Protein AF-A0A316U6U1-F1 (afdb_monomer_lite)

Secondary structure (DSSP, 8-state):
----PPP----HHHHHHHHHHHHHHHHHHHHHHHHHTTSTTTTT-TT-TT-

Foldseek 3Di:
DDDDDDDPDPDCVVCVVVVVVVVVVVVVVVVVVVVVCVDPVNVPPPPRPVD

Structure (mmCIF, N/CA/C/O backbone):
data_AF-A0A316U6U1-F1
#
_entry.id   AF-A0A316U6U1-F1
#
loop_
_atom_site.group_PDB
_atom_site.id
_atom_site.type_symbol
_atom_site.label_atom_id
_atom_site.label_alt_id
_atom_site.label_comp_id
_atom_site.label_asym_id
_atom_site.label_entity_id
_atom_site.label_seq_id
_atom_site.pdbx_PDB_ins_code
_atom_site.Cartn_x
_atom_site.Cartn_y
_atom_site.Cartn_z
_atom_site.occupancy
_atom_site.B_iso_or_equiv
_atom_site.auth_seq_id
_atom_site.auth_comp_id
_atom_site.auth_asym_id
_atom_site.auth_atom_id
_atom_site.pdbx_PDB_model_num
ATOM 1 N N . MET A 1 1 ? 11.986 18.680 -30.814 1.00 53.34 1 MET A N 1
ATOM 2 C CA . MET A 1 1 ? 12.082 18.195 -29.421 1.00 53.34 1 MET A CA 1
ATOM 3 C C . MET A 1 1 ? 11.625 16.745 -29.417 1.00 53.34 1 MET A C 1
ATOM 5 O O . MET A 1 1 ? 10.519 16.483 -29.869 1.00 53.34 1 MET A O 1
ATOM 9 N N . PHE A 1 2 ? 12.492 15.802 -29.047 1.00 72.31 2 PHE A N 1
ATOM 10 C CA . PHE A 1 2 ? 12.125 14.386 -28.969 1.00 72.31 2 PHE A CA 1
ATOM 11 C C . PHE A 1 2 ? 11.092 14.213 -27.846 1.00 72.31 2 PHE A C 1
ATOM 13 O O . PHE A 1 2 ? 11.329 14.671 -26.730 1.00 72.31 2 PHE A O 1
ATOM 20 N N . GLY A 1 3 ? 9.924 13.644 -28.156 1.00 79.94 3 GLY A N 1
ATOM 21 C CA . GLY A 1 3 ? 8.857 13.422 -27.176 1.00 79.94 3 GLY A CA 1
ATOM 22 C C . GLY A 1 3 ? 9.278 12.462 -26.059 1.00 79.94 3 GLY A C 1
ATOM 23 O O . GLY A 1 3 ? 10.258 11.726 -26.195 1.00 79.94 3 GLY A O 1
ATOM 24 N N . PHE A 1 4 ? 8.534 12.453 -24.951 1.00 83.31 4 PHE A N 1
ATOM 25 C CA . PHE A 1 4 ? 8.777 11.516 -23.854 1.00 83.31 4 PHE A CA 1
ATOM 26 C C . PHE A 1 4 ? 8.581 10.075 -24.338 1.00 83.31 4 PHE A C 1
ATOM 28 O O . PHE A 1 4 ? 7.463 9.638 -24.607 1.00 83.31 4 PHE A O 1
ATOM 35 N N . ARG A 1 5 ? 9.684 9.332 -24.455 1.00 86.69 5 ARG A N 1
ATOM 36 C CA . ARG A 1 5 ? 9.680 7.898 -24.750 1.00 86.69 5 ARG A CA 1
ATOM 37 C C . ARG A 1 5 ? 9.796 7.129 -23.441 1.00 86.69 5 ARG A C 1
ATOM 39 O O . ARG A 1 5 ? 10.744 7.341 -22.690 1.00 86.69 5 ARG A O 1
ATOM 46 N N . ALA A 1 6 ? 8.855 6.227 -23.178 1.00 88.50 6 ALA A N 1
ATOM 47 C CA . ALA A 1 6 ? 8.984 5.280 -22.079 1.00 88.50 6 ALA A CA 1
ATOM 48 C C . ALA A 1 6 ? 10.036 4.222 -22.443 1.00 88.50 6 ALA A C 1
ATOM 50 O O . ALA A 1 6 ? 9.944 3.575 -23.489 1.00 88.50 6 ALA A O 1
ATOM 51 N N . TYR A 1 7 ? 11.041 4.066 -21.585 1.00 89.94 7 TYR A N 1
ATOM 52 C CA . TYR A 1 7 ? 12.084 3.054 -21.727 1.00 89.94 7 TYR A CA 1
ATOM 53 C C . TYR A 1 7 ? 11.811 1.897 -20.760 1.00 89.94 7 TYR A C 1
ATOM 55 O O . TYR A 1 7 ? 11.337 2.147 -19.651 1.00 89.94 7 TYR A O 1
ATOM 63 N N . PRO A 1 8 ? 1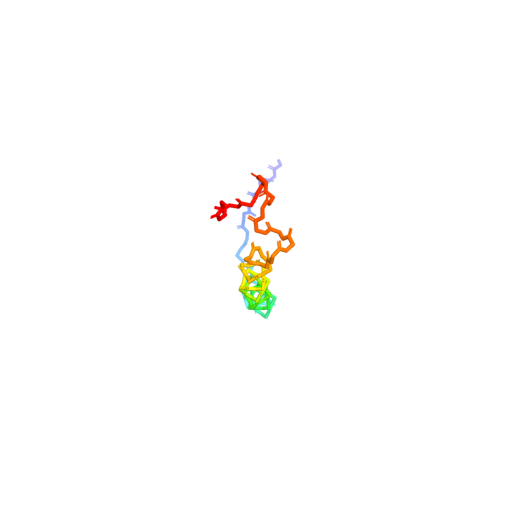2.104 0.642 -21.143 1.00 91.75 8 PRO A N 1
ATOM 64 C CA . PRO A 1 8 ? 11.832 -0.530 -20.315 1.00 91.75 8 PRO A CA 1
ATOM 65 C C . PRO A 1 8 ? 12.863 -0.654 -19.183 1.00 91.75 8 PRO A C 1
ATOM 67 O O . PRO A 1 8 ? 13.749 -1.507 -19.208 1.00 91.75 8 PRO A O 1
ATOM 70 N N . THR A 1 9 ? 12.781 0.227 -18.188 1.00 92.75 9 THR A N 1
ATOM 71 C CA . THR A 1 9 ? 13.645 0.188 -17.009 1.00 92.75 9 THR A CA 1
ATOM 72 C C . THR A 1 9 ? 13.183 -0.907 -16.040 1.00 92.75 9 THR A C 1
ATOM 74 O O . THR A 1 9 ? 11.988 -1.031 -15.752 1.00 92.75 9 THR A O 1
ATOM 77 N N . PRO A 1 10 ? 14.100 -1.734 -15.509 1.00 91.06 10 PRO A N 1
ATOM 78 C CA . PRO A 1 10 ? 13.734 -2.827 -14.616 1.00 91.06 10 PRO A CA 1
ATOM 79 C C . PRO A 1 10 ? 13.389 -2.292 -13.218 1.00 91.06 10 PRO A C 1
ATOM 81 O O . PRO A 1 10 ? 14.259 -2.184 -12.360 1.00 91.06 10 PRO A O 1
ATOM 84 N N . ILE A 1 11 ? 12.114 -1.977 -12.977 1.00 93.81 11 ILE A N 1
ATOM 85 C CA . ILE A 1 11 ? 11.645 -1.430 -11.689 1.00 93.81 11 ILE A CA 1
ATOM 86 C C . ILE A 1 11 ? 11.259 -2.510 -10.670 1.00 93.81 11 ILE A C 1
ATOM 88 O O . ILE A 1 11 ? 11.535 -2.367 -9.485 1.00 93.81 11 ILE A O 1
ATOM 92 N N . LEU A 1 12 ? 10.672 -3.627 -11.111 1.00 94.69 12 LEU A N 1
ATOM 93 C CA . LEU A 1 12 ? 10.105 -4.629 -10.197 1.00 94.69 12 LEU A CA 1
ATOM 94 C C . LEU A 1 12 ? 11.173 -5.380 -9.397 1.00 94.69 12 LEU A C 1
ATOM 96 O O . LEU A 1 12 ? 10.999 -5.629 -8.209 1.00 94.69 12 LEU A O 1
ATOM 100 N N . ARG A 1 13 ? 12.294 -5.729 -10.037 1.00 93.88 13 ARG A N 1
ATOM 101 C CA . ARG A 1 13 ? 13.376 -6.493 -9.403 1.00 93.88 13 ARG A CA 1
ATOM 102 C C . ARG A 1 13 ? 14.057 -5.729 -8.256 1.00 93.88 13 ARG A C 1
ATOM 104 O O . ARG A 1 13 ? 14.159 -6.310 -7.180 1.00 93.88 13 ARG A O 1
ATOM 111 N N . PRO A 1 14 ? 14.502 -4.467 -8.428 1.00 95.94 14 PRO A N 1
ATOM 112 C CA . PRO A 1 14 ? 15.084 -3.710 -7.321 1.00 95.94 14 PRO A CA 1
ATOM 113 C C . PRO A 1 14 ? 14.042 -3.258 -6.290 1.00 95.94 14 PRO A C 1
ATOM 115 O O . PRO A 1 14 ? 14.366 -3.176 -5.110 1.00 95.94 14 PRO A O 1
ATOM 118 N N . LEU A 1 15 ? 12.794 -2.989 -6.697 1.00 97.75 15 LEU A N 1
ATOM 119 C CA . LEU A 1 15 ? 11.758 -2.515 -5.771 1.00 97.75 15 LEU A CA 1
ATOM 120 C C . LEU A 1 15 ? 11.038 -3.633 -5.007 1.00 97.75 15 LEU A C 1
ATOM 122 O O . LEU A 1 15 ? 10.357 -3.343 -4.027 1.00 97.75 15 LEU A O 1
ATOM 126 N N . GLY A 1 16 ? 11.200 -4.897 -5.404 1.00 97.69 16 GLY A N 1
ATOM 127 C CA . GLY A 1 16 ? 10.530 -6.051 -4.795 1.00 97.69 16 GLY A CA 1
ATOM 128 C C . GLY A 1 16 ? 10.569 -6.088 -3.259 1.00 97.69 16 GLY A C 1
ATOM 129 O O . GLY A 1 16 ? 9.502 -6.186 -2.654 1.00 97.69 16 GLY A O 1
ATOM 130 N N . PRO A 1 17 ? 11.739 -5.940 -2.602 1.00 97.62 17 PRO A N 1
ATOM 131 C CA . PRO A 1 17 ? 11.830 -5.933 -1.140 1.00 97.62 17 PRO A CA 1
ATOM 132 C C . PRO A 1 17 ? 11.033 -4.798 -0.486 1.00 97.62 17 PRO A C 1
ATOM 134 O O . PRO A 1 17 ? 10.410 -5.001 0.553 1.00 97.62 17 PRO A O 1
ATOM 137 N N . PHE A 1 18 ? 11.006 -3.614 -1.105 1.00 97.88 18 PHE A N 1
ATOM 138 C CA . PHE A 1 18 ? 10.260 -2.461 -0.596 1.00 97.88 18 PHE A CA 1
ATOM 139 C C . PHE A 1 18 ? 8.755 -2.644 -0.762 1.00 97.88 18 PHE A C 1
ATOM 141 O O . PHE A 1 18 ? 7.999 -2.333 0.153 1.00 97.88 18 PHE A O 1
ATOM 148 N N . ILE A 1 19 ? 8.321 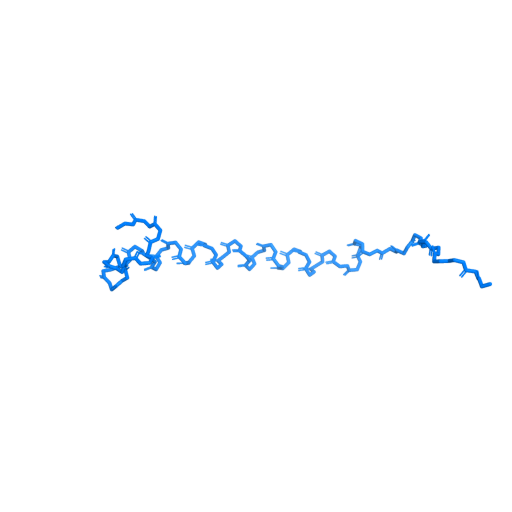-3.191 -1.900 1.00 97.69 19 ILE A N 1
ATOM 149 C CA . ILE A 1 19 ? 6.914 -3.530 -2.136 1.00 97.69 19 ILE A CA 1
ATOM 150 C C . ILE A 1 19 ? 6.463 -4.582 -1.118 1.00 97.69 19 ILE A C 1
ATOM 152 O O . ILE A 1 19 ? 5.426 -4.411 -0.483 1.00 97.69 19 ILE A O 1
ATOM 156 N N . ALA A 1 20 ? 7.261 -5.632 -0.906 1.00 98.19 20 ALA A N 1
ATOM 157 C CA . ALA A 1 20 ? 6.968 -6.660 0.088 1.00 98.19 20 ALA A CA 1
ATOM 158 C C . ALA A 1 20 ? 6.880 -6.072 1.506 1.00 98.19 20 ALA A C 1
ATOM 160 O O . ALA A 1 20 ? 5.907 -6.320 2.215 1.00 98.19 20 ALA A O 1
ATOM 161 N N . GLY A 1 21 ? 7.846 -5.235 1.895 1.00 98.38 21 GLY A N 1
ATOM 162 C CA . GL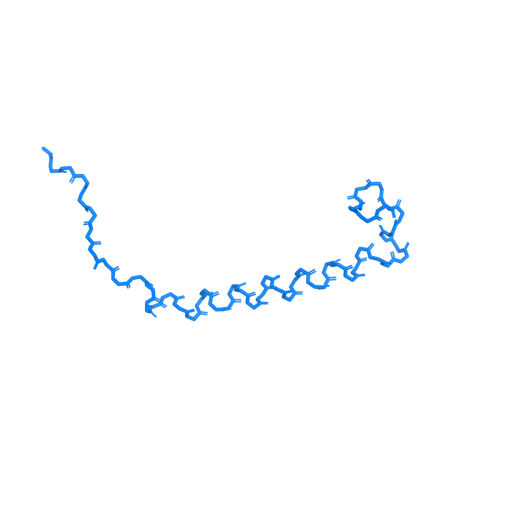Y A 1 21 ? 7.822 -4.531 3.177 1.00 98.38 21 GLY A CA 1
ATOM 163 C C . GLY A 1 21 ? 6.584 -3.646 3.340 1.00 98.38 21 GLY A C 1
ATOM 164 O O . GLY A 1 21 ? 5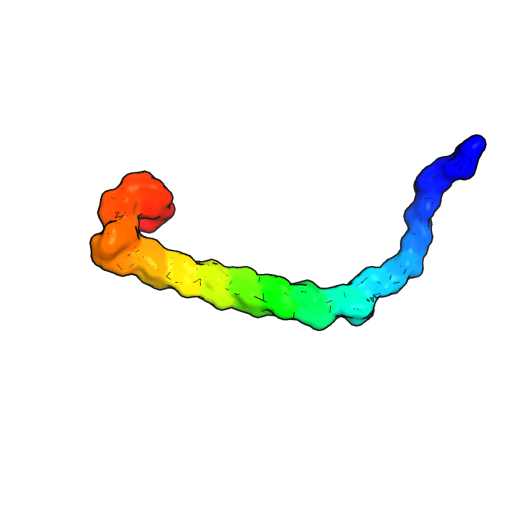.925 -3.703 4.374 1.00 98.38 21 GLY A O 1
ATOM 165 N N . ALA A 1 22 ? 6.214 -2.887 2.305 1.00 98.25 22 ALA A N 1
ATOM 166 C CA . ALA A 1 22 ? 5.023 -2.043 2.319 1.00 98.25 22 ALA A CA 1
ATOM 167 C C . ALA A 1 22 ? 3.739 -2.863 2.505 1.00 98.25 22 ALA A C 1
ATOM 169 O O . ALA A 1 22 ? 2.889 -2.485 3.307 1.00 98.25 22 ALA A O 1
ATOM 170 N N . VAL A 1 23 ? 3.617 -4.007 1.825 1.00 98.44 23 VAL A N 1
ATOM 171 C CA . VAL A 1 23 ? 2.470 -4.916 1.982 1.00 98.44 23 VAL A CA 1
ATOM 172 C C . VAL A 1 23 ? 2.387 -5.457 3.409 1.00 98.44 23 VAL A C 1
A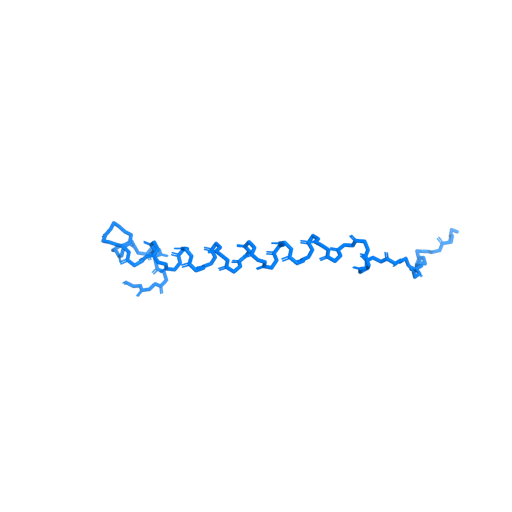TOM 174 O O . VAL A 1 23 ? 1.305 -5.464 3.996 1.00 98.44 23 VAL A O 1
ATOM 177 N N . ILE A 1 24 ? 3.521 -5.863 3.989 1.00 98.38 24 ILE A N 1
ATOM 178 C CA . ILE A 1 24 ? 3.575 -6.373 5.366 1.00 98.38 24 ILE A CA 1
ATOM 179 C C . ILE A 1 24 ? 3.142 -5.290 6.357 1.00 98.38 24 ILE A C 1
ATOM 181 O O . ILE A 1 24 ? 2.266 -5.533 7.186 1.00 98.38 24 ILE A O 1
ATOM 185 N N . VAL A 1 25 ? 3.725 -4.092 6.259 1.00 98.25 25 VAL A N 1
ATOM 186 C CA . VAL A 1 25 ? 3.402 -2.974 7.155 1.00 98.25 25 VAL A CA 1
ATOM 187 C C . VAL A 1 25 ? 1.940 -2.579 7.007 1.00 98.25 25 VAL A C 1
ATOM 189 O O . VAL A 1 25 ? 1.249 -2.438 8.009 1.00 98.25 25 VAL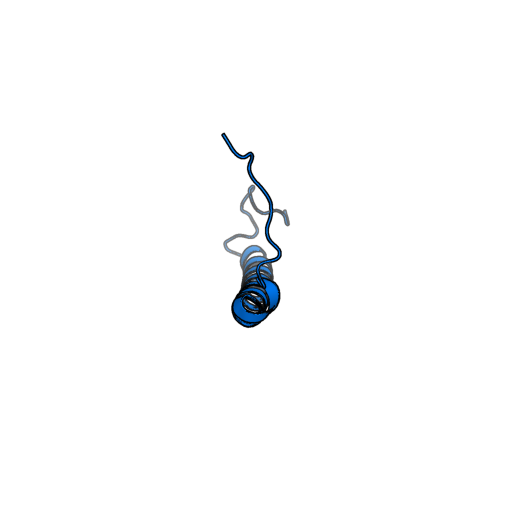 A O 1
ATOM 192 N N . PHE A 1 26 ? 1.439 -2.469 5.778 1.00 98.12 26 PHE A N 1
ATOM 193 C CA . PHE A 1 26 ? 0.045 -2.127 5.528 1.00 98.12 26 PHE A CA 1
ATOM 194 C C . PHE A 1 26 ? -0.913 -3.123 6.189 1.00 98.12 26 PHE A C 1
ATOM 196 O O . PHE A 1 26 ? -1.847 -2.720 6.884 1.00 98.12 26 PHE A O 1
ATOM 203 N N . TRP A 1 27 ? -0.664 -4.424 6.027 1.00 98.06 27 TRP A N 1
ATOM 204 C CA . TRP A 1 27 ? -1.488 -5.458 6.648 1.00 98.06 27 TRP A CA 1
ATOM 205 C C . TRP A 1 27 ? -1.417 -5.414 8.182 1.00 98.06 27 TRP A C 1
ATOM 207 O O . TRP A 1 27 ? -2.450 -5.467 8.856 1.00 98.06 27 TRP A O 1
ATOM 217 N N . ALA A 1 28 ? -0.215 -5.247 8.739 1.00 97.94 28 ALA A N 1
ATOM 218 C CA . ALA A 1 28 ? -0.016 -5.144 10.180 1.00 97.94 28 ALA A CA 1
ATOM 219 C C . ALA A 1 28 ? -0.727 -3.910 10.761 1.00 97.94 28 ALA A C 1
ATOM 221 O O . ALA A 1 28 ? -1.521 -4.038 11.689 1.00 97.94 28 ALA A O 1
ATOM 222 N N . THR A 1 29 ? -0.527 -2.727 10.181 1.00 97.44 29 THR A N 1
ATOM 223 C CA . THR A 1 29 ? -1.174 -1.489 10.635 1.00 97.44 29 THR A CA 1
ATOM 224 C C . THR A 1 29 ? -2.691 -1.571 10.515 1.00 97.44 29 THR A C 1
ATOM 226 O O . THR A 1 29 ? -3.387 -1.189 11.451 1.00 97.44 29 THR A O 1
ATOM 229 N N . ASN A 1 30 ? -3.217 -2.126 9.420 1.00 95.75 30 ASN A N 1
ATOM 230 C CA . ASN A 1 30 ? -4.657 -2.298 9.249 1.00 95.75 30 ASN A CA 1
ATOM 231 C C . ASN A 1 30 ? -5.251 -3.227 10.325 1.00 95.75 30 ASN A C 1
ATOM 233 O O . ASN A 1 30 ? -6.272 -2.911 10.932 1.00 95.75 30 ASN A O 1
ATOM 237 N N . SER A 1 31 ? -4.606 -4.364 10.611 1.00 94.69 31 SER A N 1
ATOM 238 C CA . SER A 1 31 ? -5.088 -5.284 11.653 1.00 94.69 31 SER A CA 1
ATOM 239 C C . SER A 1 31 ? -5.058 -4.651 13.050 1.00 94.69 31 SER A C 1
ATOM 241 O O . SER A 1 31 ? -6.039 -4.756 13.790 1.00 94.69 31 SER A O 1
ATOM 243 N N . LEU A 1 32 ? -3.990 -3.918 13.378 1.00 95.44 32 LEU A N 1
ATOM 244 C CA . LEU A 1 32 ? -3.872 -3.183 14.635 1.00 95.44 32 LEU A CA 1
ATOM 245 C C . LEU A 1 32 ? -4.942 -2.096 14.753 1.00 95.44 32 LEU A C 1
ATOM 247 O O . LEU A 1 32 ? -5.664 -2.065 15.748 1.00 95.44 32 LEU A O 1
ATOM 251 N N . GLN A 1 33 ? -5.117 -1.264 13.727 1.00 93.38 33 GLN A N 1
ATOM 252 C CA . GLN A 1 33 ? -6.132 -0.211 13.716 1.00 93.38 33 GLN A CA 1
ATOM 253 C C . GLN A 1 33 ? -7.537 -0.781 13.954 1.00 93.38 33 GLN A C 1
ATOM 255 O O . GLN A 1 33 ? -8.277 -0.272 14.794 1.00 93.38 33 GLN A O 1
ATOM 260 N N . ASN A 1 34 ? -7.886 -1.884 13.287 1.00 92.31 34 ASN A N 1
ATOM 261 C CA . ASN A 1 34 ? -9.183 -2.541 13.464 1.00 92.31 34 ASN A CA 1
ATOM 262 C C . ASN A 1 34 ? -9.409 -3.071 14.886 1.00 92.31 34 ASN A C 1
ATOM 264 O O . ASN A 1 34 ? -10.553 -3.145 15.332 1.00 92.31 34 ASN A O 1
ATOM 268 N N . SER A 1 35 ? -8.344 -3.440 15.603 1.00 91.12 35 SER A N 1
ATOM 269 C CA . SER A 1 35 ? -8.436 -3.831 17.014 1.00 91.12 35 SER A CA 1
ATOM 270 C C . SER A 1 35 ? -8.609 -2.617 17.935 1.00 91.12 35 SER A C 1
ATOM 272 O O . SER A 1 35 ? -9.459 -2.631 18.822 1.00 91.12 35 SER A O 1
ATOM 274 N N . MET A 1 36 ? -7.877 -1.530 17.672 1.00 90.81 36 MET A N 1
ATOM 275 C CA . MET A 1 36 ? -7.907 -0.308 18.479 1.00 90.81 36 MET A CA 1
ATOM 276 C C . MET A 1 36 ? -9.255 0.403 18.390 1.00 90.81 36 MET A C 1
ATOM 278 O O . MET A 1 36 ? -9.779 0.861 19.403 1.00 90.81 36 MET A O 1
ATOM 282 N N . LEU A 1 37 ? -9.863 0.429 17.203 1.00 92.25 37 LEU A N 1
ATOM 283 C CA . LEU A 1 37 ? -11.184 1.023 16.998 1.00 92.25 37 LEU A CA 1
ATOM 284 C C . LEU A 1 37 ? -12.295 0.285 17.761 1.00 92.25 37 LEU A C 1
ATOM 286 O O . LEU A 1 37 ? -13.361 0.845 17.979 1.00 92.25 37 LEU A O 1
ATOM 290 N N . LYS A 1 38 ? -12.069 -0.957 18.201 1.00 89.50 38 LYS A N 1
ATOM 291 C CA . LYS A 1 38 ? -13.043 -1.720 18.999 1.00 89.50 38 LYS A CA 1
ATOM 292 C C . LYS A 1 38 ? -12.849 -1.567 20.509 1.00 89.50 38 LYS A C 1
ATOM 294 O O . LYS A 1 38 ? -13.654 -2.107 21.264 1.00 89.50 38 LYS A O 1
ATOM 299 N N . SER A 1 39 ? -11.795 -0.876 20.946 1.00 88.00 39 SER A N 1
ATOM 300 C CA . SER A 1 39 ? -11.540 -0.617 22.367 1.00 88.00 39 SER A CA 1
ATOM 301 C C . SER A 1 39 ? -12.571 0.343 22.964 1.00 88.00 39 SER A C 1
ATOM 303 O O . SER A 1 39 ? -13.147 1.163 22.250 1.00 88.00 39 SER A O 1
ATOM 305 N N . ASP A 1 40 ? -12.783 0.262 24.278 1.00 86.50 40 ASP A N 1
ATOM 306 C CA . ASP A 1 40 ? -13.809 1.048 24.977 1.00 86.50 40 ASP A CA 1
ATOM 307 C C . ASP A 1 40 ? -13.629 2.568 24.836 1.00 86.50 40 ASP A C 1
ATOM 309 O O . ASP A 1 40 ? -14.619 3.299 24.838 1.00 86.50 40 ASP A O 1
ATOM 313 N N . GLU A 1 41 ? -12.386 3.024 24.652 1.00 85.69 41 GLU A N 1
ATOM 314 C CA . GLU A 1 41 ? -12.032 4.433 24.445 1.00 85.69 41 GLU A CA 1
ATOM 315 C C . GLU A 1 41 ? -12.580 4.970 23.113 1.00 85.69 41 GLU A C 1
ATOM 317 O O . GLU A 1 41 ? -13.195 6.032 23.060 1.00 85.69 41 GLU A O 1
ATOM 322 N N . PHE A 1 42 ? -12.395 4.217 22.024 1.00 87.44 42 PHE A N 1
ATOM 323 C CA . PHE A 1 42 ? -12.707 4.680 20.665 1.00 87.44 42 PHE A CA 1
ATOM 324 C C . PHE A 1 42 ? -14.023 4.131 20.113 1.00 87.44 42 PHE A C 1
ATOM 326 O O . PHE A 1 42 ? -14.511 4.603 19.085 1.00 87.44 42 PHE A O 1
ATOM 333 N N . LYS A 1 43 ? -14.637 3.153 20.785 1.00 86.62 43 LYS A N 1
ATOM 334 C CA . LYS A 1 43 ? -15.883 2.523 20.331 1.00 86.62 43 LYS A CA 1
ATOM 335 C C . LYS A 1 43 ? -17.058 3.499 20.238 1.00 86.62 43 LYS A C 1
ATOM 337 O O . LYS A 1 43 ? -17.929 3.295 19.414 1.00 86.62 43 LYS A O 1
ATOM 342 N N . LYS A 1 44 ? -17.092 4.548 21.065 1.00 86.88 44 LYS A N 1
ATOM 343 C CA . LYS A 1 44 ? -18.189 5.537 21.088 1.00 86.88 44 LYS A CA 1
ATOM 344 C C . LYS A 1 44 ? -17.892 6.803 20.278 1.00 86.88 44 LYS A C 1
ATOM 346 O O . LYS A 1 44 ? -18.673 7.751 20.334 1.00 86.88 44 LYS A O 1
ATOM 351 N N . ASP A 1 45 ? -16.760 6.853 19.574 1.00 89.19 45 ASP A N 1
ATOM 352 C CA . ASP A 1 45 ? -16.429 7.998 18.727 1.00 89.19 45 ASP A CA 1
ATOM 353 C C . ASP A 1 45 ? -17.332 7.984 17.475 1.00 89.19 45 ASP A C 1
ATOM 355 O O . ASP A 1 45 ? -17.313 7.001 16.734 1.00 89.19 45 ASP A O 1
ATOM 359 N N . PRO A 1 46 ? -18.089 9.059 17.176 1.00 90.31 46 PRO A N 1
ATOM 360 C CA . PRO A 1 46 ? -18.944 9.138 15.986 1.00 90.31 46 PRO A CA 1
ATOM 361 C C . PRO A 1 46 ? -18.186 9.037 14.651 1.00 90.31 46 PRO A C 1
ATOM 363 O O . PRO A 1 46 ? -18.805 8.895 13.599 1.00 90.31 46 PRO A O 1
ATOM 366 N N . ARG A 1 47 ? -16.854 9.146 14.662 1.00 90.38 47 ARG A N 1
ATOM 367 C CA . ARG A 1 47 ? -15.984 8.965 13.490 1.00 90.38 47 ARG A CA 1
ATOM 368 C C . ARG A 1 47 ? -15.585 7.507 13.276 1.00 90.38 47 ARG A C 1
ATOM 370 O O . ARG A 1 47 ? -14.960 7.193 12.264 1.00 90.38 47 ARG A O 1
ATOM 377 N N . ASN A 1 48 ? -15.885 6.630 14.230 1.00 90.75 48 ASN A N 1
ATOM 378 C CA . ASN A 1 48 ? -15.531 5.228 14.156 1.00 90.75 48 ASN A CA 1
ATOM 379 C C . ASN A 1 48 ? -16.390 4.521 13.094 1.00 90.75 48 ASN A C 1
ATOM 381 O O . ASN A 1 48 ? -17.616 4.517 13.208 1.00 90.75 48 ASN A O 1
ATOM 385 N N . PRO A 1 49 ? -15.784 3.880 12.079 1.00 88.88 49 PRO A N 1
ATOM 386 C CA . PRO A 1 49 ? -16.537 3.182 11.039 1.00 88.88 49 PRO A CA 1
ATOM 387 C C . PRO A 1 49 ? -17.333 1.970 11.550 1.00 88.88 49 PRO A C 1
ATOM 389 O O . PRO A 1 49 ? -18.151 1.436 10.805 1.00 88.88 49 PRO A O 1
ATOM 392 N N . TYR A 1 50 ? -17.092 1.512 12.783 1.00 82.94 50 TYR A N 1
ATOM 393 C CA . TYR A 1 50 ? -17.767 0.353 13.372 1.00 82.94 50 TYR A CA 1
ATOM 394 C C . TYR A 1 50 ? -19.049 0.678 14.158 1.00 82.94 50 TYR A C 1
ATOM 396 O O . TYR A 1 50 ? -19.794 -0.260 14.443 1.00 82.94 50 TYR A O 1
ATOM 404 N N . GLY A 1 51 ? -19.331 1.962 14.424 1.00 67.44 51 GLY A N 1
ATOM 405 C CA . GLY A 1 51 ? -20.548 2.424 15.110 1.00 67.44 51 GLY A CA 1
ATOM 406 C C . GLY A 1 51 ? -20.505 2.365 16.633 1.00 67.44 51 GLY A C 1
ATOM 407 O O . GLY A 1 51 ? -20.089 1.322 17.192 1.00 67.44 51 GLY A O 1
#

Sequence (51 aa):
MFGFRAYPTPILRPLGPFIAGAVIVFWATNSLQNSMLKSDEFKKDPRNPYG

InterPro domains:
  IPR006995 ATP synthase, F0 complex, subunit J [PF04911] (7-50)
  IPR006995 ATP synthase, F0 complex, subunit J [PTHR28060] (1-50)

pLDDT: mean 90.87, std 8.37, range [53.34, 98.44]

Radius of gyration: 20.24 Å; chains: 1; bounding box: 36×25×54 Å

Organism: NCBI:txid1684307